Protein AF-A0A536DX65-F1 (afdb_monomer_lite)

pLDDT: mean 92.38, std 6.55, range [52.91, 97.75]

Foldseek 3Di:
DWDWDFDADPVRDGPGIDTDDCVVPVDDDPVVVVVVVVVLVVLQPDFQAFDFFAQVRQPAFPQAPDDQDDPPDDGDSGCQDPPHDVHGDDPGRDGDRSHDDDDPD

Radius of gyration: 29.94 Å; chains: 1; bounding box: 56×33×78 Å

Sequence (105 aa):
MTVQAPYFDALGERNGEVDLPEAIFAEEPNMPVMHQAYLRQLANARQGTASTKTRKDVRGGGAKPYRQKGTGRARHGSIREPSMKGGGKVFGPKPRDFSQRMPKQ

Secondary structure (DSSP, 8-state):
--EEEEEE-TT--EEEEEEEPHHHHSS---HHHHHHHHHHHHHHH---------TTTSS---S-SS-SSSSSSPP-S-TT-TTSTTPPPSS--------------

Structure (mmCIF, N/CA/C/O backbone):
data_AF-A0A536DX65-F1
#
_entry.id   AF-A0A536DX65-F1
#
loop_
_atom_site.group_PDB
_atom_site.id
_atom_site.type_symbol
_atom_site.label_atom_id
_atom_site.label_alt_id
_atom_site.label_comp_id
_atom_site.label_asym_id
_atom_site.label_entity_id
_atom_site.label_seq_id
_atom_site.pdbx_PDB_ins_code
_atom_site.Cartn_x
_atom_site.Cartn_y
_atom_site.Cartn_z
_atom_site.occupancy
_atom_site.B_iso_or_equiv
_atom_site.auth_seq_id
_atom_site.auth_comp_id
_atom_site.auth_asym_id
_atom_site.auth_atom_id
_atom_site.pdbx_PDB_model_num
ATOM 1 N N . MET A 1 1 ? -26.872 -11.630 35.830 1.00 52.91 1 MET A N 1
ATOM 2 C CA . MET A 1 1 ? -26.088 -10.897 36.848 1.00 52.91 1 MET A CA 1
ATOM 3 C C . MET A 1 1 ? -25.537 -9.657 36.163 1.00 52.91 1 MET A C 1
ATOM 5 O O . MET A 1 1 ? -24.628 -9.787 35.350 1.00 52.91 1 MET A O 1
ATOM 9 N N . THR A 1 2 ? -26.146 -8.492 36.391 1.00 64.50 2 THR A N 1
ATOM 10 C CA . THR A 1 2 ? -25.856 -7.275 35.623 1.00 64.50 2 THR A CA 1
ATOM 11 C C . THR A 1 2 ? -24.451 -6.774 35.926 1.00 64.50 2 THR A C 1
ATOM 13 O O . THR A 1 2 ? -24.022 -6.743 37.079 1.00 64.50 2 THR A O 1
ATOM 16 N N . VAL A 1 3 ? -23.711 -6.400 34.883 1.00 80.31 3 VAL A N 1
ATOM 17 C CA . VAL A 1 3 ? -22.396 -5.772 35.045 1.00 80.31 3 VAL A CA 1
ATOM 18 C C . VAL A 1 3 ? -22.642 -4.293 35.339 1.00 80.31 3 VAL A C 1
ATOM 20 O O . VAL A 1 3 ? -23.280 -3.617 34.540 1.00 80.31 3 VAL A O 1
ATOM 23 N N . GLN A 1 4 ? -22.172 -3.786 36.478 1.00 86.06 4 GLN A N 1
ATOM 24 C CA . GLN A 1 4 ? -22.348 -2.382 36.867 1.00 86.06 4 GLN A CA 1
ATOM 25 C C . GLN A 1 4 ? -21.049 -1.603 36.668 1.00 86.06 4 GLN A C 1
ATOM 27 O O . GLN A 1 4 ? -19.973 -2.066 37.050 1.00 86.06 4 GLN A O 1
ATOM 32 N N . ALA A 1 5 ? -21.145 -0.420 36.058 1.00 86.31 5 ALA A N 1
ATOM 33 C CA . ALA A 1 5 ? -20.014 0.478 35.856 1.00 86.31 5 ALA A CA 1
ATOM 34 C C . ALA A 1 5 ? -20.237 1.811 36.588 1.00 86.31 5 ALA A C 1
ATOM 36 O O . ALA A 1 5 ? -21.320 2.390 36.485 1.00 86.31 5 ALA A O 1
ATOM 37 N N . PRO A 1 6 ? -19.235 2.335 37.315 1.00 89.69 6 PRO A N 1
ATOM 38 C CA . PRO A 1 6 ? -19.348 3.637 37.963 1.00 89.69 6 PRO A CA 1
ATOM 39 C C . PRO A 1 6 ? -19.364 4.761 36.920 1.00 89.69 6 PRO A C 1
ATOM 41 O O . PRO A 1 6 ? -18.580 4.726 35.969 1.00 89.69 6 PRO A O 1
ATOM 44 N N . TYR A 1 7 ? -20.204 5.780 37.123 1.00 88.44 7 TYR A N 1
ATOM 45 C CA . TYR A 1 7 ? -20.143 7.007 36.327 1.00 88.44 7 TYR A CA 1
ATOM 46 C C . TYR A 1 7 ? -19.618 8.179 37.157 1.00 88.44 7 TYR A C 1
ATOM 48 O O . TYR A 1 7 ? -19.956 8.350 38.333 1.00 88.44 7 TYR A O 1
ATOM 56 N N . PHE A 1 8 ? -18.765 8.968 36.512 1.00 89.88 8 PHE A N 1
ATOM 57 C CA . PHE A 1 8 ? -18.129 10.147 37.079 1.00 89.88 8 PHE A CA 1
ATOM 58 C C . PHE A 1 8 ? -18.619 11.383 36.334 1.00 89.88 8 PHE A C 1
ATOM 60 O O . PHE A 1 8 ? -18.843 11.330 35.120 1.00 89.88 8 PHE A O 1
ATOM 67 N N . ASP A 1 9 ? -18.805 12.482 37.054 1.00 87.31 9 ASP A N 1
ATOM 68 C CA . ASP A 1 9 ? -19.099 13.773 36.444 1.00 87.31 9 ASP A CA 1
ATOM 69 C C . ASP A 1 9 ? -17.822 14.480 35.949 1.00 87.31 9 ASP A C 1
ATOM 71 O O . ASP A 1 9 ? -16.700 13.992 36.099 1.00 87.31 9 ASP A O 1
ATOM 75 N N . ALA A 1 10 ? -17.984 15.646 35.320 1.00 88.25 10 ALA A N 1
ATOM 76 C CA . ALA A 1 10 ? -16.860 16.419 34.787 1.00 88.25 10 ALA A CA 1
ATOM 77 C C . ALA A 1 10 ? -15.897 16.939 35.875 1.00 88.25 10 ALA A C 1
ATOM 79 O O . ALA A 1 10 ? -14.786 17.355 35.548 1.00 88.25 10 ALA A O 1
ATOM 80 N N . LEU A 1 11 ? -16.320 16.929 37.144 1.00 89.25 11 LEU A N 1
ATOM 81 C CA . LEU A 1 11 ? -15.522 17.330 38.302 1.00 89.25 11 LEU A CA 1
ATOM 82 C C . LEU A 1 11 ? -14.768 16.138 38.918 1.00 89.25 11 LEU A C 1
ATOM 84 O O . LEU A 1 11 ? -13.885 16.338 39.750 1.00 89.25 11 LEU A O 1
ATOM 88 N N . GLY A 1 12 ? -15.054 14.914 38.459 1.00 83.44 12 GLY A N 1
ATOM 89 C CA . GLY A 1 12 ? -14.440 13.676 38.933 1.00 83.44 12 GLY A CA 1
ATOM 90 C C . GLY A 1 12 ? -15.149 13.057 40.138 1.00 83.44 12 GLY A C 1
ATOM 91 O O . GLY A 1 12 ? -14.625 12.107 40.721 1.00 83.44 12 GLY A O 1
ATOM 92 N N . GLU A 1 13 ? -16.328 13.556 40.512 1.00 87.81 13 GLU A N 1
ATOM 93 C CA . GLU A 1 13 ? -17.137 12.999 41.591 1.00 87.81 13 GLU A CA 1
ATOM 94 C C . GLU A 1 13 ? -17.920 11.776 41.094 1.00 87.81 13 GLU A C 1
ATOM 96 O O . GLU A 1 13 ? -18.449 11.733 39.977 1.00 87.81 13 GLU A O 1
ATOM 101 N N . ARG A 1 14 ? -17.940 10.723 41.923 1.00 86.19 14 ARG A N 1
ATOM 102 C CA . ARG A 1 14 ? -18.639 9.469 41.625 1.00 86.19 14 ARG A CA 1
ATOM 103 C C . ARG A 1 14 ? -20.115 9.637 41.967 1.00 86.19 14 ARG A C 1
ATOM 105 O O . ARG A 1 14 ? -20.483 9.556 43.137 1.00 86.19 14 ARG A O 1
ATOM 112 N N . ASN A 1 15 ? -20.952 9.781 40.945 1.00 80.25 15 ASN A N 1
ATOM 113 C CA . ASN A 1 15 ? -22.359 10.146 41.137 1.00 80.25 15 ASN A CA 1
ATOM 114 C C . ASN A 1 15 ? -23.329 8.957 41.013 1.00 80.25 15 ASN A C 1
ATOM 116 O O . ASN A 1 15 ? -24.527 9.127 41.222 1.00 80.25 15 ASN A O 1
ATOM 120 N N . GLY A 1 16 ? -22.825 7.745 40.748 1.00 85.31 16 GLY A N 1
ATOM 121 C CA . GLY A 1 16 ? -23.610 6.511 40.821 1.00 85.31 16 GLY A CA 1
ATOM 122 C C . GLY A 1 16 ? -23.043 5.362 39.988 1.00 85.31 16 GLY A C 1
ATOM 123 O O . GLY A 1 16 ? -21.879 5.377 39.577 1.00 85.31 16 GLY A O 1
ATOM 124 N N . GLU A 1 17 ? -23.884 4.358 39.747 1.00 87.69 17 GLU A N 1
ATOM 125 C CA . GLU A 1 17 ? -23.592 3.176 38.932 1.00 87.69 17 GLU A CA 1
ATOM 126 C C . GLU A 1 17 ? -24.602 3.066 37.784 1.00 87.69 17 GLU A C 1
ATOM 128 O O . GLU A 1 17 ? -25.770 3.423 37.931 1.00 87.69 17 GLU A O 1
ATOM 133 N N . VAL A 1 18 ? -24.127 2.606 36.628 1.00 89.06 18 VAL A N 1
ATOM 134 C CA . VAL A 1 18 ? -24.926 2.359 35.426 1.00 89.06 18 VAL A CA 1
ATOM 135 C C . VAL A 1 18 ? -24.923 0.864 35.142 1.00 89.06 18 VAL A C 1
ATOM 137 O O . VAL A 1 18 ? -23.861 0.235 35.111 1.00 89.06 18 VAL A O 1
ATOM 140 N N . ASP A 1 19 ? -26.108 0.311 34.898 1.00 87.56 19 ASP A N 1
ATOM 141 C CA . ASP A 1 19 ? -26.269 -1.081 34.491 1.00 87.56 19 ASP A CA 1
ATOM 142 C C . ASP A 1 19 ? -25.867 -1.264 33.020 1.00 87.56 19 ASP A C 1
ATOM 144 O O . ASP A 1 19 ? -26.405 -0.620 32.114 1.00 87.56 19 ASP A O 1
ATOM 148 N N . LEU A 1 20 ? -24.921 -2.171 32.770 1.00 86.44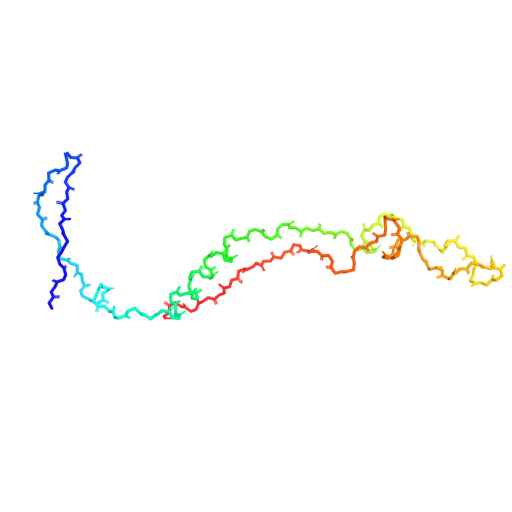 20 LEU A N 1
ATOM 149 C CA . LEU A 1 20 ? -24.501 -2.573 31.433 1.00 86.44 20 LEU A CA 1
ATOM 150 C C . LEU A 1 20 ? -25.278 -3.825 30.988 1.00 86.44 20 LEU A C 1
ATOM 152 O O . LEU A 1 20 ? -25.359 -4.801 31.742 1.00 86.44 20 LEU A O 1
ATOM 156 N N . PRO A 1 21 ? -25.818 -3.851 29.754 1.00 88.00 21 PRO A N 1
ATOM 157 C CA . PRO A 1 21 ? -26.518 -5.019 29.228 1.00 88.00 21 PRO A CA 1
ATOM 158 C C . PRO A 1 21 ? -25.624 -6.267 29.165 1.00 88.00 21 PRO A C 1
ATOM 160 O O . PRO A 1 21 ? -24.625 -6.295 28.445 1.00 88.00 21 PRO A O 1
ATOM 163 N N . GLU A 1 22 ? -26.021 -7.341 29.850 1.00 85.19 22 GLU A N 1
ATOM 164 C CA . GLU A 1 22 ? -25.261 -8.605 29.877 1.00 85.19 22 GLU A CA 1
ATOM 165 C C . GLU A 1 22 ? -25.039 -9.195 28.481 1.00 85.19 22 GLU A C 1
ATOM 167 O O . GLU A 1 22 ? -23.959 -9.699 28.196 1.00 85.19 22 GLU A O 1
ATOM 172 N N . ALA A 1 23 ? -26.014 -9.048 27.580 1.00 85.12 23 ALA A N 1
ATOM 173 C CA . ALA A 1 23 ? -25.940 -9.566 26.213 1.00 85.12 23 ALA A CA 1
ATOM 174 C C . ALA A 1 23 ? -24.781 -8.994 25.372 1.00 85.12 23 ALA A C 1
ATOM 176 O O . ALA A 1 23 ? -24.489 -9.531 24.314 1.00 85.12 23 ALA A O 1
ATOM 177 N N . ILE A 1 24 ? -24.153 -7.891 25.798 1.00 84.19 24 ILE A N 1
ATOM 178 C CA . ILE A 1 24 ? -23.024 -7.264 25.089 1.00 84.19 24 ILE A CA 1
ATOM 179 C C . ILE A 1 24 ? -21.723 -7.444 25.878 1.00 84.19 24 ILE A C 1
ATOM 181 O O . ILE A 1 24 ? -20.663 -7.644 25.290 1.00 84.19 24 ILE A O 1
ATOM 185 N N . PHE A 1 25 ? -21.793 -7.342 27.207 1.00 85.12 25 PHE A N 1
ATOM 186 C CA . PHE A 1 25 ? -20.610 -7.225 28.064 1.00 85.12 25 PHE A CA 1
ATOM 187 C C . PHE A 1 25 ? -20.237 -8.510 28.813 1.00 85.12 25 PHE A C 1
ATOM 189 O O . PHE A 1 25 ? -19.135 -8.575 29.352 1.00 85.12 25 PHE A O 1
ATOM 196 N N . ALA A 1 26 ? -21.120 -9.513 28.863 1.00 84.69 26 ALA A N 1
ATOM 197 C CA . ALA A 1 26 ? -20.887 -10.767 29.587 1.00 84.69 26 ALA A CA 1
ATOM 198 C C . ALA A 1 26 ? -20.560 -11.965 28.672 1.00 84.69 26 ALA A C 1
ATOM 200 O O . ALA A 1 26 ? -20.441 -13.088 29.159 1.00 84.69 26 ALA A O 1
ATOM 201 N N . GLU A 1 27 ? -20.427 -11.752 27.360 1.00 86.50 27 GLU A N 1
ATOM 202 C CA . GLU A 1 27 ? -20.129 -12.823 26.406 1.00 86.50 27 GLU A CA 1
ATOM 203 C C . GLU A 1 27 ? -18.639 -13.202 26.394 1.00 86.50 27 GLU A C 1
ATOM 205 O O . GLU A 1 27 ? -17.756 -12.363 26.593 1.00 86.50 27 GLU A O 1
ATOM 210 N N . GLU A 1 28 ? -18.349 -14.487 26.167 1.00 88.50 28 GLU A N 1
ATOM 211 C CA . GLU A 1 28 ? -16.978 -14.989 26.147 1.00 88.50 28 GLU A CA 1
ATOM 212 C C . GLU A 1 28 ? -16.241 -14.512 24.878 1.00 88.50 28 GLU A C 1
ATOM 214 O O . GLU A 1 28 ? -16.719 -14.715 23.756 1.00 88.50 28 GLU A O 1
ATOM 219 N N . PRO A 1 29 ? -15.061 -13.881 25.011 1.00 88.69 29 PRO A N 1
ATOM 220 C CA . PRO A 1 29 ? -14.357 -13.312 23.872 1.00 88.69 29 PRO A CA 1
ATOM 221 C C . PRO A 1 29 ? -13.840 -14.386 22.905 1.00 88.69 29 PRO A C 1
ATOM 223 O O . PRO A 1 29 ? -12.906 -15.135 23.199 1.00 88.69 29 PRO A O 1
ATOM 226 N N . ASN A 1 30 ? -14.363 -14.389 21.676 1.00 92.19 30 ASN A N 1
ATOM 227 C CA . ASN A 1 30 ? -13.835 -15.214 20.589 1.00 92.19 30 ASN A CA 1
ATOM 228 C C . ASN A 1 30 ? -12.543 -14.601 20.011 1.00 92.19 30 ASN A C 1
ATOM 230 O O . ASN A 1 30 ? -12.564 -13.772 19.094 1.00 92.19 30 ASN A O 1
ATOM 234 N N . MET A 1 31 ? -11.400 -15.022 20.557 1.00 94.88 31 MET A N 1
ATOM 235 C CA . MET A 1 31 ? -10.070 -14.504 20.203 1.00 94.88 31 MET A CA 1
ATOM 236 C C . MET A 1 31 ? -9.757 -14.535 18.690 1.00 94.88 31 MET A C 1
ATOM 238 O O . MET A 1 31 ? -9.310 -13.507 18.168 1.00 94.88 31 MET A O 1
ATOM 242 N N . PRO A 1 32 ? -10.005 -15.635 17.945 1.00 95.31 32 PRO A N 1
ATOM 243 C CA . PRO A 1 32 ? -9.826 -15.659 16.491 1.00 95.31 32 PRO A CA 1
ATOM 244 C C . PRO A 1 32 ? -10.604 -14.572 15.739 1.00 95.31 32 PRO A C 1
ATOM 246 O O . PRO A 1 32 ? -10.039 -13.895 14.875 1.00 95.31 32 PRO A O 1
ATOM 249 N N . VAL A 1 33 ? -11.883 -14.382 16.075 1.00 94.06 33 VAL A N 1
ATOM 250 C CA . VAL A 1 33 ? -12.754 -13.411 15.394 1.00 94.06 33 VAL A CA 1
ATOM 251 C C . VAL A 1 33 ? -12.315 -11.982 15.704 1.00 94.06 33 VAL A C 1
ATOM 253 O O . VAL A 1 33 ? -12.222 -11.157 14.793 1.00 94.06 33 VAL A O 1
ATOM 256 N N . MET A 1 34 ? -11.957 -11.697 16.959 1.00 94.25 34 MET A N 1
ATOM 257 C CA . MET A 1 34 ? -11.420 -10.389 17.345 1.00 94.25 34 MET A CA 1
ATOM 258 C C . MET A 1 34 ? -10.118 -10.064 16.606 1.00 94.25 34 MET A C 1
ATOM 260 O O . MET A 1 34 ? -9.959 -8.960 16.082 1.00 94.25 34 MET A O 1
ATOM 264 N N . HIS A 1 35 ? -9.204 -11.032 16.499 1.00 96.12 35 HIS A N 1
ATOM 265 C CA . HIS A 1 35 ? -7.962 -10.857 15.747 1.00 96.12 35 HIS A CA 1
ATOM 266 C C . HIS A 1 35 ? -8.230 -10.583 14.259 1.00 96.12 35 HIS A C 1
ATOM 268 O O . HIS A 1 35 ? -7.632 -9.679 13.671 1.00 96.12 35 HIS A O 1
ATOM 274 N N . GLN A 1 36 ? -9.171 -11.307 13.647 1.00 96.31 36 GLN A N 1
ATOM 275 C CA . GLN A 1 36 ? -9.561 -11.073 12.258 1.00 96.31 36 GLN A CA 1
ATOM 276 C C . GLN A 1 36 ? -10.176 -9.678 12.058 1.00 96.31 36 GLN A C 1
ATOM 278 O O . GLN A 1 36 ? -9.825 -8.987 11.098 1.00 96.31 36 GLN A O 1
ATOM 283 N N . ALA A 1 37 ? -11.046 -9.235 12.970 1.00 96.12 37 ALA A N 1
ATOM 284 C CA . ALA A 1 37 ? -11.641 -7.900 12.929 1.00 96.12 37 ALA A CA 1
ATOM 285 C C . ALA A 1 37 ? -10.576 -6.796 13.041 1.00 96.12 37 ALA A C 1
ATOM 287 O O . ALA A 1 37 ? -10.606 -5.823 12.281 1.00 96.12 37 ALA A O 1
ATOM 288 N N . TYR A 1 38 ? -9.594 -6.984 13.925 1.00 96.06 38 TYR A N 1
ATOM 289 C CA . TYR A 1 38 ? -8.465 -6.073 14.089 1.00 96.06 38 TYR A CA 1
ATOM 290 C C . TYR A 1 38 ? -7.617 -5.968 12.814 1.00 96.06 38 TYR A C 1
ATOM 292 O O . TYR A 1 38 ? -7.385 -4.868 12.303 1.00 96.06 38 TYR A O 1
ATOM 300 N N . LEU A 1 39 ? -7.214 -7.106 12.235 1.00 97.06 39 LEU A N 1
ATOM 301 C CA . LEU A 1 39 ? -6.454 -7.124 10.982 1.00 97.06 39 LEU A CA 1
ATOM 302 C C . LEU A 1 39 ? -7.223 -6.464 9.833 1.00 97.06 39 LEU A C 1
ATOM 304 O O . LEU A 1 39 ? -6.636 -5.694 9.071 1.00 97.06 39 LEU A O 1
ATOM 308 N N . ARG A 1 40 ? -8.536 -6.707 9.737 1.00 96.94 40 ARG A N 1
ATOM 309 C CA . ARG A 1 40 ? -9.414 -6.061 8.753 1.00 96.94 40 ARG A CA 1
ATOM 310 C C . ARG A 1 40 ? -9.411 -4.545 8.916 1.00 96.94 40 ARG A C 1
ATOM 312 O O . ARG A 1 40 ? -9.310 -3.821 7.929 1.00 96.94 40 ARG A O 1
ATOM 319 N N . GLN A 1 41 ? -9.529 -4.041 10.143 1.00 96.81 41 GLN A N 1
ATOM 320 C CA . GLN A 1 41 ? -9.528 -2.602 10.405 1.00 96.81 41 GLN A CA 1
ATOM 321 C C . GLN A 1 41 ? -8.206 -1.955 9.973 1.00 96.81 41 GLN A C 1
ATOM 323 O O . GLN A 1 41 ? -8.226 -0.944 9.268 1.00 96.81 41 GLN A O 1
ATOM 328 N N . LEU A 1 42 ? -7.071 -2.566 10.323 1.00 97.75 42 LEU A N 1
ATOM 329 C CA . LEU A 1 42 ? -5.752 -2.074 9.924 1.00 97.75 42 LEU A CA 1
ATOM 330 C C . LEU A 1 42 ? -5.526 -2.146 8.410 1.00 97.75 42 LEU A C 1
ATOM 332 O O . LEU A 1 42 ? -4.992 -1.207 7.818 1.00 97.75 42 LEU A O 1
ATOM 336 N N . ALA A 1 43 ? -5.945 -3.238 7.770 1.00 96.88 43 ALA A N 1
ATOM 337 C CA . ALA A 1 43 ? -5.839 -3.400 6.326 1.00 96.88 43 ALA A CA 1
ATOM 338 C C . ALA A 1 43 ? -6.672 -2.346 5.580 1.00 96.88 43 ALA A C 1
ATOM 340 O O . ALA A 1 43 ? -6.168 -1.731 4.644 1.00 96.88 43 ALA A O 1
ATOM 341 N N . ASN A 1 44 ? -7.898 -2.071 6.038 1.00 96.31 44 ASN A N 1
ATOM 342 C CA . ASN A 1 44 ? -8.782 -1.077 5.423 1.00 96.31 44 ASN A CA 1
ATOM 343 C C . ASN A 1 44 ? -8.283 0.364 5.620 1.00 96.31 44 ASN A C 1
ATOM 345 O O . ASN A 1 44 ? -8.527 1.214 4.770 1.00 96.31 44 ASN A O 1
ATOM 349 N N . ALA A 1 45 ? -7.586 0.652 6.724 1.00 96.75 45 ALA A N 1
ATOM 350 C CA . ALA A 1 45 ? -6.976 1.962 6.957 1.00 96.75 45 ALA A CA 1
ATOM 351 C C . ALA A 1 45 ? -5.721 2.198 6.092 1.00 96.75 45 ALA A C 1
ATOM 353 O O . ALA A 1 45 ? -5.299 3.340 5.892 1.00 96.75 45 ALA A O 1
ATOM 354 N N . ARG A 1 46 ? -5.102 1.131 5.569 1.00 97.56 46 ARG A N 1
ATOM 355 C CA . ARG A 1 46 ? -3.865 1.214 4.790 1.00 97.56 46 ARG A CA 1
ATOM 356 C C . ARG A 1 46 ? -4.115 1.787 3.395 1.00 97.56 46 ARG A C 1
ATOM 358 O O . ARG A 1 46 ? -4.735 1.159 2.542 1.00 97.56 46 ARG A O 1
ATOM 365 N N . GLN A 1 47 ? -3.480 2.917 3.104 1.00 95.38 47 GLN A N 1
ATOM 366 C CA . GLN A 1 47 ? -3.484 3.508 1.767 1.00 95.38 47 GLN A CA 1
ATOM 367 C C . GLN A 1 47 ? -2.468 2.807 0.851 1.00 95.38 47 GLN A C 1
ATOM 369 O O . GLN A 1 47 ? -1.256 2.844 1.074 1.00 95.38 47 GLN A O 1
ATOM 374 N N . GLY A 1 48 ? -2.955 2.158 -0.206 1.00 95.94 48 GLY A N 1
ATOM 375 C CA . GLY A 1 48 ? -2.125 1.461 -1.187 1.00 95.94 48 GLY A CA 1
ATOM 376 C C . GLY A 1 48 ? -1.640 2.349 -2.326 1.00 95.94 48 GLY A C 1
ATOM 377 O O . GLY A 1 48 ? -1.890 2.034 -3.480 1.00 95.94 48 GLY A O 1
ATOM 378 N N . THR A 1 49 ? -0.946 3.449 -2.031 1.00 97.06 49 THR A N 1
ATOM 379 C CA . THR A 1 49 ? -0.518 4.459 -3.028 1.00 97.06 49 THR A CA 1
ATOM 380 C C . THR A 1 49 ? 0.829 4.155 -3.697 1.00 97.06 49 THR A C 1
ATOM 382 O O . THR A 1 49 ? 1.231 4.833 -4.644 1.00 97.06 49 THR A O 1
ATOM 385 N N . ALA A 1 50 ? 1.540 3.120 -3.243 1.00 97.06 50 ALA A N 1
ATOM 386 C CA . ALA A 1 50 ? 2.846 2.755 -3.780 1.00 97.06 50 ALA A CA 1
ATOM 387 C C . ALA A 1 50 ? 2.755 2.294 -5.247 1.00 97.06 50 ALA A C 1
ATOM 389 O O . ALA A 1 50 ? 2.010 1.372 -5.583 1.00 97.06 50 ALA A O 1
ATOM 390 N N . SER A 1 51 ? 3.566 2.895 -6.121 1.00 97.50 51 SER A N 1
ATOM 391 C CA . SER A 1 51 ? 3.580 2.590 -7.553 1.00 97.50 51 SER A CA 1
ATOM 392 C C . SER A 1 51 ? 4.988 2.582 -8.130 1.00 97.50 51 SER A C 1
ATOM 394 O O . SER A 1 51 ? 5.880 3.313 -7.699 1.00 97.50 51 SER A O 1
ATOM 396 N N . THR A 1 52 ? 5.185 1.764 -9.157 1.00 96.81 52 THR A N 1
ATOM 397 C CA . THR A 1 52 ? 6.413 1.703 -9.945 1.00 96.81 52 THR A CA 1
ATOM 398 C C . THR A 1 52 ? 6.108 1.605 -11.432 1.00 96.81 52 THR A C 1
ATOM 400 O O . THR A 1 52 ? 5.044 1.141 -11.844 1.00 96.81 52 THR A O 1
ATOM 403 N N . LYS A 1 53 ? 7.058 2.047 -12.258 1.00 96.81 53 LYS A N 1
ATOM 404 C CA . LYS A 1 53 ? 6.958 1.963 -13.716 1.00 96.81 53 LYS A CA 1
ATOM 405 C C . LYS A 1 53 ? 7.419 0.588 -14.192 1.00 96.81 53 LYS A C 1
ATOM 407 O O . LYS A 1 53 ? 8.551 0.175 -13.917 1.00 96.81 53 LYS A O 1
ATOM 412 N N . THR A 1 54 ? 6.541 -0.108 -14.908 1.00 97.19 54 THR A N 1
ATOM 413 C CA . THR A 1 54 ? 6.902 -1.337 -15.623 1.00 97.19 54 THR A CA 1
ATOM 414 C C . THR A 1 54 ? 7.743 -0.996 -16.850 1.00 97.19 54 THR A C 1
ATOM 416 O O . THR A 1 54 ? 7.871 0.170 -17.221 1.00 97.19 54 THR A O 1
ATOM 419 N N . ARG A 1 55 ? 8.294 -2.008 -17.534 1.00 95.06 55 ARG A N 1
ATOM 420 C CA . ARG A 1 55 ? 9.062 -1.810 -18.779 1.00 95.06 55 ARG A CA 1
ATOM 421 C C . ARG A 1 55 ? 8.317 -0.960 -19.816 1.00 95.06 55 ARG A C 1
ATOM 423 O O . ARG A 1 55 ? 8.969 -0.212 -20.533 1.00 95.06 55 ARG A O 1
ATOM 430 N N . LYS A 1 56 ? 6.987 -1.079 -19.889 1.00 93.44 56 LYS A N 1
ATOM 431 C CA . LYS A 1 56 ? 6.143 -0.325 -20.829 1.00 93.44 56 LYS A CA 1
ATOM 432 C C . LYS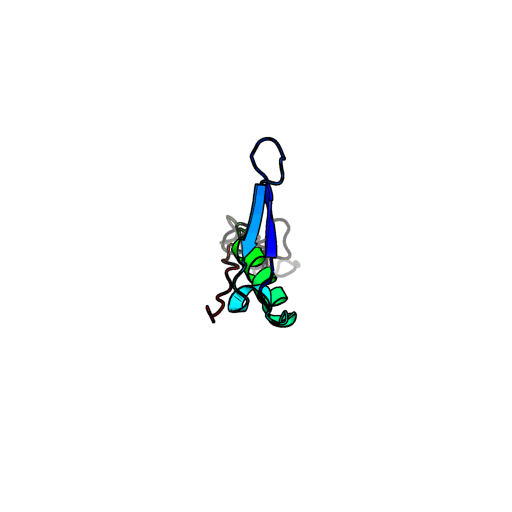 A 1 56 ? 5.898 1.121 -20.383 1.00 93.44 56 LYS A C 1
ATOM 434 O O . LYS A 1 56 ? 5.748 1.992 -21.228 1.00 93.44 56 LYS A O 1
ATOM 439 N N . ASP A 1 57 ? 5.906 1.375 -19.076 1.00 95.38 57 ASP A N 1
ATOM 440 C CA . ASP A 1 57 ? 5.616 2.695 -18.499 1.00 95.38 57 ASP A CA 1
ATOM 441 C C . ASP A 1 57 ? 6.860 3.610 -18.465 1.00 95.38 57 ASP A C 1
ATOM 443 O O . ASP A 1 57 ? 6.759 4.823 -18.258 1.00 95.38 57 ASP A O 1
ATOM 447 N N . VAL A 1 58 ? 8.067 3.043 -18.598 1.00 96.19 58 VAL A N 1
ATOM 448 C CA . VAL A 1 58 ? 9.320 3.812 -18.630 1.00 96.19 58 VAL A CA 1
ATOM 449 C C . VAL A 1 58 ? 9.542 4.394 -20.030 1.00 96.19 58 VAL A C 1
ATOM 451 O O . VAL A 1 58 ? 9.576 3.671 -21.018 1.00 96.19 58 VAL A O 1
ATOM 454 N N . ARG A 1 59 ? 9.764 5.713 -20.113 1.00 95.25 59 ARG A N 1
ATOM 455 C CA . ARG A 1 59 ? 9.938 6.452 -21.378 1.00 95.25 59 ARG A CA 1
ATOM 456 C C . ARG A 1 59 ? 11.082 5.898 -22.242 1.00 95.25 59 ARG A C 1
ATOM 458 O O . ARG A 1 59 ? 12.221 5.787 -21.782 1.00 95.25 59 ARG A O 1
ATOM 465 N N . GLY A 1 60 ? 10.818 5.679 -23.529 1.00 95.19 60 GLY A N 1
ATOM 466 C CA . GLY A 1 60 ? 11.805 5.234 -24.522 1.00 95.19 60 GLY A CA 1
ATOM 467 C C . GLY A 1 60 ? 11.871 3.711 -24.671 1.00 95.19 60 GLY A C 1
ATOM 468 O O . GLY A 1 60 ? 11.004 2.991 -24.197 1.00 95.19 60 GLY A O 1
ATOM 469 N N . GLY A 1 61 ? 12.896 3.200 -25.357 1.00 93.38 61 GLY A N 1
ATOM 470 C CA . GLY A 1 61 ? 13.060 1.755 -25.571 1.00 93.38 61 GLY A CA 1
ATOM 471 C C . GLY A 1 61 ? 12.100 1.114 -26.575 1.00 93.38 61 GLY A C 1
ATOM 472 O O . GLY A 1 61 ? 12.001 -0.113 -26.589 1.00 93.38 61 GLY A O 1
ATOM 473 N N . GLY A 1 62 ? 11.448 1.926 -27.414 1.00 93.50 62 GLY A N 1
ATOM 474 C CA . GLY A 1 62 ? 10.627 1.482 -28.547 1.00 93.50 62 GLY A CA 1
ATOM 475 C C . GLY A 1 62 ? 11.423 1.076 -29.795 1.00 93.50 62 GLY A C 1
ATOM 476 O O . GLY A 1 62 ? 10.835 0.586 -30.749 1.00 93.50 62 GLY A O 1
ATOM 477 N N . ALA A 1 63 ? 12.748 1.245 -29.788 1.00 94.00 63 ALA A N 1
ATOM 478 C CA . ALA A 1 63 ? 13.638 0.807 -30.859 1.00 94.00 63 ALA A CA 1
ATOM 479 C C . ALA A 1 63 ? 14.670 -0.193 -30.327 1.00 94.00 63 ALA A C 1
ATOM 481 O O . ALA A 1 63 ? 15.145 -0.080 -29.189 1.00 94.00 63 ALA A O 1
ATOM 482 N N . LYS A 1 64 ? 15.023 -1.172 -31.166 1.00 95.06 64 LYS A N 1
ATOM 483 C CA . LYS A 1 64 ? 16.054 -2.157 -30.845 1.00 95.06 64 LYS A CA 1
ATOM 484 C C . LYS A 1 64 ? 17.419 -1.453 -30.765 1.00 95.06 64 LYS A C 1
ATOM 486 O O . LYS A 1 64 ? 17.754 -0.733 -31.701 1.00 95.06 64 LYS A O 1
ATOM 491 N N . PRO A 1 65 ? 18.229 -1.671 -29.711 1.00 94.88 65 PRO A N 1
ATOM 492 C CA . PRO A 1 65 ? 19.478 -0.922 -29.530 1.00 94.88 65 PRO A CA 1
ATOM 493 C C . PRO A 1 65 ? 20.516 -1.138 -30.642 1.00 94.88 65 PRO A C 1
ATOM 495 O O . PRO A 1 65 ? 21.307 -0.247 -30.928 1.00 94.88 65 PRO A O 1
ATOM 498 N N . TYR A 1 66 ? 20.547 -2.332 -31.241 1.00 95.81 66 TYR A N 1
ATOM 499 C CA . TYR A 1 66 ? 21.450 -2.697 -32.336 1.00 95.81 66 TYR A CA 1
ATOM 500 C C . TYR A 1 66 ? 20.955 -3.951 -33.073 1.00 95.81 66 TYR A C 1
ATOM 502 O O . TYR A 1 66 ? 20.034 -4.639 -32.623 1.00 95.81 66 TYR A O 1
ATOM 510 N N . ARG A 1 67 ? 21.582 -4.265 -34.216 1.00 96.25 67 ARG A N 1
ATOM 511 C CA . ARG A 1 67 ? 21.268 -5.435 -35.058 1.00 96.25 67 ARG A CA 1
ATOM 512 C C . ARG A 1 67 ? 21.306 -6.763 -34.282 1.00 96.25 67 ARG A C 1
ATOM 514 O O . ARG A 1 67 ? 22.095 -6.938 -33.360 1.00 96.25 67 ARG A O 1
ATOM 521 N N . GLN A 1 68 ? 20.472 -7.727 -34.680 1.00 96.00 68 GLN A N 1
ATOM 522 C CA . GLN A 1 68 ? 20.289 -9.000 -33.958 1.00 96.00 68 GLN A CA 1
ATOM 523 C C . GLN A 1 68 ? 21.535 -9.909 -33.940 1.00 96.00 68 GLN A C 1
ATOM 525 O O . GLN A 1 68 ? 21.705 -10.693 -33.005 1.00 96.00 68 GLN A O 1
ATOM 530 N N . LYS A 1 69 ? 22.382 -9.839 -34.973 1.00 95.94 69 LYS A N 1
ATOM 531 C CA . LYS A 1 69 ? 23.599 -10.652 -35.141 1.00 95.94 69 LYS A CA 1
ATOM 532 C C . LYS A 1 69 ? 24.748 -9.791 -35.679 1.00 95.94 69 LYS A C 1
ATOM 534 O O . LYS A 1 69 ? 24.511 -8.719 -36.226 1.00 95.94 69 LYS A O 1
ATOM 539 N N . GLY A 1 70 ? 25.985 -10.270 -35.535 1.00 95.81 70 GLY A N 1
ATOM 540 C CA . GLY A 1 70 ? 27.186 -9.626 -36.084 1.00 95.81 70 GLY A CA 1
ATOM 541 C C . GLY A 1 70 ? 27.794 -8.515 -35.219 1.00 95.81 70 GLY A C 1
ATOM 542 O O . GLY A 1 70 ? 28.708 -7.839 -35.667 1.00 95.81 70 GLY A O 1
ATOM 543 N N . THR A 1 71 ? 27.304 -8.270 -34.001 1.00 94.44 71 THR A N 1
ATOM 544 C CA . THR A 1 71 ? 27.852 -7.228 -33.101 1.00 94.44 71 THR A CA 1
ATOM 545 C C . THR A 1 71 ? 28.850 -7.747 -32.069 1.00 94.44 71 THR A C 1
ATOM 547 O O . THR A 1 71 ? 29.477 -6.933 -31.405 1.00 94.44 71 THR A O 1
ATOM 550 N N . GLY A 1 72 ? 28.950 -9.065 -31.863 1.00 96.19 72 GLY A N 1
ATOM 551 C CA . GLY A 1 72 ? 29.765 -9.670 -30.794 1.00 96.19 72 GLY A CA 1
ATOM 552 C C . GLY A 1 72 ? 29.251 -9.423 -29.365 1.00 96.19 72 GLY A C 1
ATOM 553 O O . GLY A 1 72 ? 29.807 -9.957 -28.413 1.00 96.19 72 GLY A O 1
ATOM 554 N N . ARG A 1 73 ? 28.178 -8.638 -29.196 1.00 95.69 73 ARG A N 1
ATOM 555 C CA . ARG A 1 73 ? 27.568 -8.300 -27.898 1.00 95.69 73 ARG A CA 1
ATOM 556 C C . ARG A 1 73 ? 26.411 -9.248 -27.568 1.00 95.69 73 ARG A C 1
ATOM 558 O O . ARG A 1 73 ? 25.850 -9.890 -28.458 1.00 95.69 73 ARG A O 1
ATOM 565 N N . ALA A 1 74 ? 25.996 -9.268 -26.298 1.00 95.56 74 ALA A N 1
ATOM 566 C CA . ALA A 1 74 ? 24.770 -9.941 -25.862 1.00 95.56 74 ALA A CA 1
ATOM 567 C C . ALA A 1 74 ? 23.537 -9.439 -26.637 1.00 95.56 74 ALA A C 1
ATOM 569 O O . ALA A 1 74 ? 23.539 -8.347 -27.206 1.00 95.56 74 ALA A O 1
ATOM 570 N N . ARG A 1 75 ? 22.459 -10.223 -26.684 1.00 95.44 75 ARG A N 1
ATOM 571 C CA . ARG A 1 75 ? 21.239 -9.826 -27.402 1.00 95.44 75 ARG A CA 1
ATOM 572 C C . ARG A 1 75 ? 20.338 -8.993 -26.496 1.00 95.44 75 ARG A C 1
ATOM 574 O O . ARG A 1 75 ? 19.883 -9.495 -25.478 1.00 95.44 75 ARG A O 1
ATOM 581 N N . HIS A 1 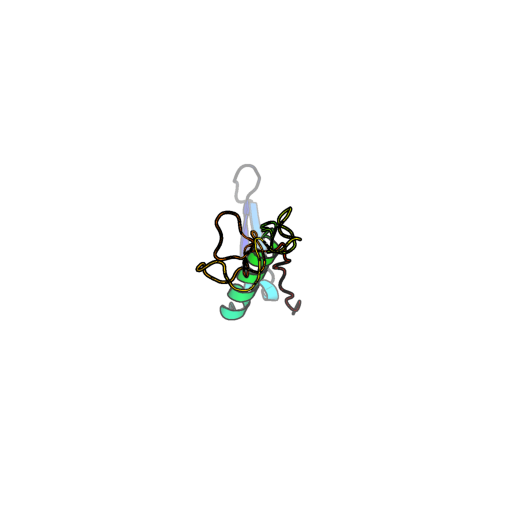76 ? 20.012 -7.777 -26.933 1.00 95.75 76 HIS A N 1
ATOM 582 C CA . HIS A 1 76 ? 19.009 -6.928 -26.288 1.00 95.75 76 HIS A CA 1
ATOM 583 C C . HIS A 1 76 ? 17.900 -6.548 -27.271 1.00 95.75 76 HIS A C 1
ATOM 585 O O . HIS A 1 76 ? 18.130 -6.296 -28.461 1.00 95.75 76 HIS A O 1
ATOM 591 N N . GLY A 1 77 ? 16.667 -6.563 -26.781 1.00 94.44 77 GLY A N 1
ATOM 592 C CA . GLY A 1 77 ? 15.467 -6.122 -27.480 1.00 94.44 77 GLY A CA 1
ATOM 593 C C . GLY A 1 77 ? 15.098 -4.676 -27.161 1.00 94.44 77 GLY A C 1
ATOM 594 O O . GLY A 1 77 ? 14.503 -4.013 -28.002 1.00 94.44 77 GLY A O 1
ATOM 595 N N . SER A 1 78 ? 15.460 -4.166 -25.981 1.00 95.06 78 SER A N 1
ATOM 596 C CA . SER A 1 78 ? 15.163 -2.790 -25.570 1.00 95.06 78 SER A CA 1
ATOM 597 C C . SER A 1 78 ? 16.160 -2.272 -24.535 1.00 95.06 78 SER A C 1
ATOM 599 O O . SER A 1 78 ? 16.645 -3.023 -23.697 1.00 95.06 78 SER A O 1
ATOM 601 N N . ILE A 1 79 ? 16.394 -0.957 -24.522 1.00 95.62 79 ILE A N 1
ATOM 602 C CA . ILE A 1 79 ? 17.169 -0.293 -23.457 1.00 95.62 79 ILE A CA 1
ATOM 603 C C . I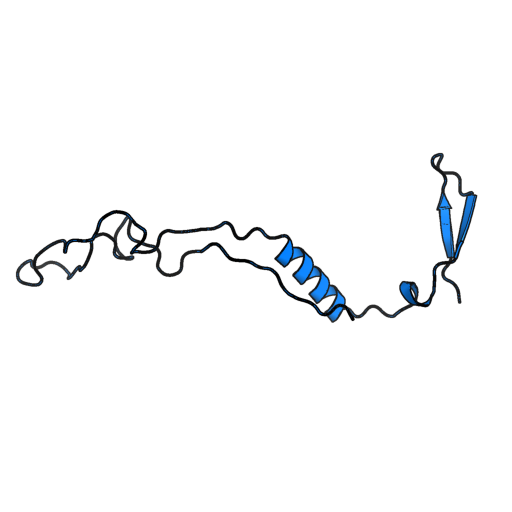LE A 1 79 ? 16.416 -0.223 -22.114 1.00 95.62 79 ILE A C 1
ATOM 605 O O . ILE A 1 79 ? 16.993 0.191 -21.115 1.00 95.62 79 ILE A O 1
ATOM 609 N N . ARG A 1 80 ? 15.120 -0.582 -22.078 1.00 96.56 80 ARG A N 1
ATOM 610 C CA . ARG A 1 80 ? 14.273 -0.561 -20.866 1.00 96.56 80 ARG A CA 1
ATOM 611 C C . ARG A 1 80 ? 14.038 -1.942 -20.249 1.00 96.56 80 ARG A C 1
ATOM 613 O O . ARG A 1 80 ? 13.131 -2.109 -19.433 1.00 96.56 80 ARG A O 1
ATOM 620 N N . GLU A 1 81 ? 14.829 -2.935 -20.644 1.00 94.81 81 GLU A N 1
ATOM 621 C CA . GLU A 1 81 ? 14.809 -4.270 -20.038 1.00 94.81 81 GLU A CA 1
ATOM 622 C C . GLU A 1 81 ? 15.113 -4.221 -18.531 1.00 94.81 81 GLU A C 1
ATOM 624 O O . GLU A 1 81 ? 15.896 -3.375 -18.112 1.00 94.81 81 GLU A O 1
ATOM 629 N N . PRO A 1 82 ? 14.543 -5.118 -17.705 1.00 95.81 82 PRO A N 1
ATOM 630 C CA . PRO A 1 82 ? 14.748 -5.098 -16.252 1.00 95.81 82 PRO A CA 1
ATOM 631 C C . PRO A 1 82 ? 16.205 -5.264 -15.804 1.00 95.81 82 PRO A C 1
ATOM 633 O O . PRO A 1 82 ? 16.581 -4.767 -14.749 1.00 95.81 82 PRO A O 1
ATOM 636 N N . SE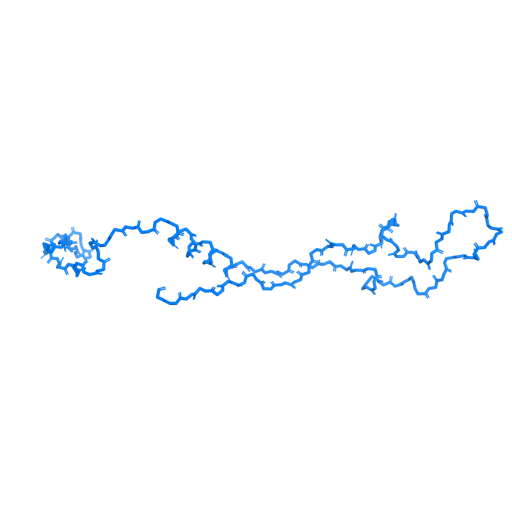R A 1 83 ? 17.023 -5.954 -16.602 1.00 94.69 83 SER A N 1
ATOM 637 C CA . SER A 1 83 ? 18.458 -6.134 -16.357 1.00 94.69 83 SER A CA 1
ATOM 638 C C . SER A 1 83 ? 19.286 -4.879 -16.659 1.00 94.69 83 SER A C 1
ATOM 640 O O . SER A 1 83 ? 20.428 -4.780 -16.217 1.00 94.69 83 SER A O 1
ATOM 642 N N . MET A 1 84 ? 18.734 -3.911 -17.400 1.00 94.12 84 MET A N 1
ATOM 643 C CA . MET A 1 84 ? 19.404 -2.648 -17.714 1.00 94.12 84 MET A CA 1
ATOM 644 C C . MET A 1 84 ? 19.267 -1.644 -16.568 1.00 94.12 84 MET A C 1
ATOM 646 O O . MET A 1 84 ? 18.227 -1.539 -15.913 1.00 94.12 84 MET A O 1
ATOM 650 N N . LYS A 1 85 ? 20.295 -0.807 -16.381 1.00 94.69 85 LYS A N 1
ATOM 651 C CA . LYS A 1 85 ? 20.203 0.360 -15.492 1.00 94.69 85 LYS A CA 1
ATOM 652 C C . LYS A 1 85 ? 19.124 1.318 -16.009 1.00 94.69 85 LYS A C 1
ATOM 654 O O . LYS A 1 85 ? 19.118 1.684 -17.182 1.00 94.69 85 LYS A O 1
ATOM 659 N N . GLY A 1 86 ? 18.197 1.719 -15.137 1.00 93.19 86 GLY A N 1
ATOM 660 C CA . GLY A 1 86 ? 17.036 2.529 -15.533 1.00 93.19 86 GLY A CA 1
ATOM 661 C C . GLY A 1 86 ? 15.994 1.766 -16.366 1.00 93.19 86 GLY A C 1
ATOM 662 O O . GLY A 1 86 ? 15.183 2.392 -17.059 1.00 93.19 86 GLY A O 1
ATOM 663 N N . GLY A 1 87 ? 16.040 0.431 -16.328 1.00 94.69 87 GLY A N 1
ATOM 664 C CA . GLY A 1 87 ? 15.017 -0.462 -16.853 1.00 94.69 87 GLY A CA 1
ATOM 665 C C . GLY A 1 87 ? 13.733 -0.469 -16.025 1.00 94.69 87 GLY A C 1
ATOM 666 O O . GLY A 1 87 ? 13.657 0.093 -14.930 1.00 94.69 87 GLY A O 1
ATOM 667 N N . GLY A 1 88 ? 12.691 -1.097 -16.566 1.00 96.44 88 GLY A N 1
ATOM 668 C CA . GLY A 1 88 ? 11.416 -1.241 -15.864 1.00 96.44 88 GLY A CA 1
ATOM 669 C C . GLY A 1 88 ? 11.451 -2.286 -14.748 1.00 96.44 88 GLY A C 1
ATOM 670 O O . GLY A 1 88 ? 12.161 -3.285 -14.839 1.00 96.44 88 GLY A O 1
ATOM 671 N N . LYS A 1 89 ? 10.623 -2.090 -13.717 1.00 97.25 89 LYS A N 1
ATOM 672 C CA . LYS A 1 89 ? 10.459 -3.040 -12.603 1.00 97.25 89 LYS A CA 1
ATOM 673 C C . LYS A 1 89 ? 9.384 -4.071 -12.968 1.00 97.25 89 LYS A C 1
ATOM 675 O O . LYS A 1 89 ? 8.277 -3.678 -13.329 1.00 97.25 89 LYS A O 1
ATOM 680 N N . VAL A 1 90 ? 9.706 -5.370 -12.906 1.00 95.56 90 VAL A N 1
ATOM 681 C CA . VAL A 1 90 ? 8.789 -6.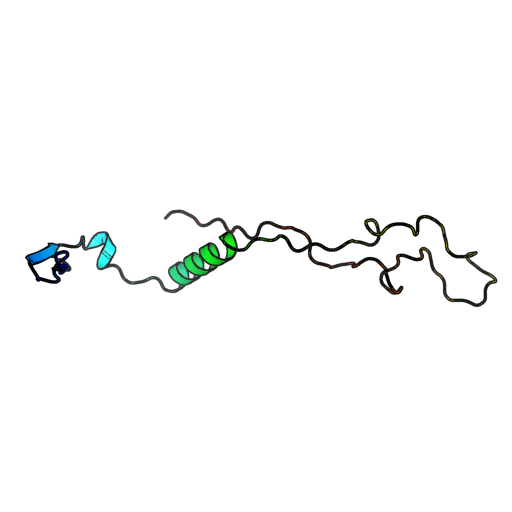454 -13.333 1.00 95.56 90 VAL A CA 1
ATOM 682 C C . VAL A 1 90 ? 7.675 -6.679 -12.312 1.00 95.56 90 VAL A C 1
ATOM 684 O O . VAL A 1 90 ? 6.506 -6.546 -12.651 1.00 95.56 90 VAL A O 1
ATOM 687 N N . PHE A 1 91 ? 8.037 -6.941 -11.056 1.00 95.81 91 PHE A N 1
ATOM 688 C CA . PHE A 1 91 ? 7.099 -7.190 -9.952 1.00 95.81 91 PHE A CA 1
ATOM 689 C C . PHE A 1 91 ? 7.183 -6.088 -8.894 1.00 95.81 91 PHE A C 1
ATOM 691 O O . PHE A 1 91 ? 7.274 -6.338 -7.696 1.00 95.81 91 PHE A O 1
ATOM 698 N N . GLY A 1 92 ? 7.227 -4.838 -9.356 1.00 95.12 92 GLY A N 1
ATOM 699 C CA . GLY A 1 92 ? 7.196 -3.691 -8.458 1.00 95.12 92 GLY A CA 1
ATOM 700 C C . GLY A 1 92 ? 5.788 -3.437 -7.903 1.00 95.12 92 GLY A C 1
ATOM 701 O O . GLY A 1 92 ? 4.801 -3.921 -8.463 1.00 95.12 92 GLY A O 1
ATOM 702 N N . PRO A 1 93 ? 5.662 -2.659 -6.815 1.00 96.94 93 PRO A N 1
ATOM 703 C CA . PRO A 1 93 ? 4.363 -2.309 -6.266 1.00 96.94 93 PRO A CA 1
ATOM 704 C C . PRO A 1 93 ? 3.532 -1.530 -7.292 1.00 96.94 93 PRO A C 1
ATOM 706 O O . PRO A 1 93 ? 4.057 -0.738 -8.087 1.00 96.94 93 PRO A O 1
ATOM 709 N N . LYS A 1 94 ? 2.225 -1.770 -7.243 1.00 96.56 94 LYS A N 1
ATOM 710 C CA . LYS A 1 94 ? 1.188 -1.042 -7.967 1.00 96.56 94 LYS A CA 1
ATOM 711 C C . LYS A 1 94 ? 0.119 -0.601 -6.970 1.00 96.56 94 LYS A C 1
ATOM 713 O O . LYS A 1 94 ? -0.085 -1.332 -5.988 1.00 96.56 94 LYS A O 1
ATOM 718 N N . PRO A 1 95 ? -0.558 0.532 -7.230 1.00 97.38 95 PRO A N 1
ATOM 719 C CA . PRO A 1 95 ? -1.637 0.972 -6.376 1.00 97.38 95 PRO A CA 1
ATOM 720 C C . PRO A 1 95 ? -2.720 -0.094 -6.310 1.00 97.38 95 PRO A C 1
ATOM 722 O O . PRO A 1 95 ? -3.094 -0.655 -7.341 1.00 97.38 95 PRO A O 1
ATOM 725 N N . ARG A 1 96 ? -3.169 -0.412 -5.101 1.00 96.12 96 ARG A N 1
ATOM 726 C CA . ARG A 1 96 ? -4.183 -1.440 -4.870 1.00 96.12 96 ARG A CA 1
ATOM 727 C C . ARG A 1 96 ? -5.019 -1.088 -3.656 1.00 96.12 96 ARG A C 1
ATOM 729 O O . ARG A 1 96 ? -4.541 -0.393 -2.760 1.00 96.12 96 ARG A O 1
ATOM 736 N N . ASP A 1 97 ? -6.218 -1.638 -3.618 1.00 96.44 97 ASP A N 1
ATOM 737 C CA . ASP A 1 97 ? -7.021 -1.649 -2.410 1.00 96.44 97 ASP A CA 1
ATOM 738 C C . ASP A 1 97 ? -6.599 -2.828 -1.518 1.00 96.44 97 ASP A C 1
ATOM 740 O O . ASP A 1 97 ? -6.351 -3.933 -2.006 1.00 96.44 97 ASP A O 1
ATOM 744 N N . PHE A 1 98 ? -6.457 -2.563 -0.221 1.00 96.81 98 PHE A N 1
ATOM 745 C CA . PHE A 1 98 ? -6.179 -3.567 0.808 1.00 96.81 98 PHE A CA 1
ATOM 746 C C . PHE A 1 98 ? -7.437 -3.942 1.596 1.00 96.81 98 PHE A C 1
ATOM 748 O O . PHE A 1 98 ? -7.337 -4.718 2.548 1.00 96.81 98 PHE A O 1
ATOM 755 N N . SER A 1 99 ? -8.599 -3.402 1.215 1.00 95.94 99 SER A N 1
ATOM 756 C CA . SER A 1 99 ? -9.839 -3.622 1.936 1.00 95.94 99 SER A CA 1
ATOM 757 C C . SER A 1 99 ? -10.217 -5.104 2.011 1.00 95.94 99 SER A C 1
ATOM 759 O O . SER A 1 99 ? -10.149 -5.859 1.040 1.00 95.94 99 SER A O 1
ATOM 761 N N . GLN A 1 100 ? -10.609 -5.531 3.208 1.00 95.50 100 GLN A N 1
ATOM 762 C CA . GLN A 1 100 ? -11.098 -6.872 3.493 1.00 95.50 100 GLN A CA 1
ATOM 763 C C . GLN A 1 100 ? -12.554 -6.779 3.939 1.00 95.50 100 GLN A C 1
ATOM 765 O O . GLN A 1 100 ? -12.900 -6.043 4.870 1.00 95.50 100 GLN A O 1
ATOM 770 N N . ARG A 1 101 ? -13.427 -7.530 3.264 1.00 94.94 101 ARG A N 1
ATOM 771 C CA . ARG A 1 101 ? -14.835 -7.630 3.645 1.00 94.94 101 ARG A CA 1
ATOM 772 C C . ARG A 1 101 ? -14.982 -8.654 4.764 1.00 94.94 101 ARG A C 1
ATOM 774 O O . ARG A 1 101 ? -14.524 -9.783 4.631 1.00 94.94 101 ARG A O 1
ATOM 781 N N . MET A 1 102 ? -15.675 -8.262 5.826 1.00 93.00 102 MET A N 1
ATOM 782 C CA . MET A 1 102 ? -16.062 -9.144 6.924 1.00 93.00 102 MET A CA 1
ATOM 783 C C . MET A 1 102 ? -17.595 -9.165 7.028 1.00 93.00 102 MET A C 1
ATOM 785 O O . MET A 1 102 ? -18.214 -8.110 6.833 1.00 93.00 102 MET A O 1
ATOM 789 N N . PRO A 1 103 ? -18.223 -10.331 7.270 1.00 94.88 103 PRO A N 1
ATOM 790 C CA . PRO A 1 103 ? -19.635 -10.409 7.638 1.00 94.88 103 PRO A CA 1
ATOM 791 C C . PRO A 1 103 ? -19.944 -9.553 8.874 1.00 94.88 103 PRO A C 1
ATOM 793 O O . PRO A 1 103 ? -19.052 -9.228 9.652 1.00 94.88 103 PRO A O 1
ATOM 796 N N . LYS A 1 104 ? -21.205 -9.132 9.012 1.00 89.94 104 LYS A N 1
ATOM 797 C CA . LYS A 1 104 ? -21.645 -8.280 10.131 1.00 89.94 104 LYS A CA 1
ATOM 798 C C . LYS A 1 104 ? -21.997 -9.068 11.395 1.00 89.94 104 LYS A C 1
ATOM 800 O O . LYS A 1 104 ? -22.082 -8.452 12.450 1.00 89.94 104 LYS A O 1
ATOM 805 N N . GLN A 1 105 ? -22.292 -10.354 11.234 1.00 79.38 105 GLN A N 1
ATOM 806 C CA . GLN A 1 105 ? -22.679 -11.278 12.296 1.00 79.38 105 GLN A CA 1
ATOM 807 C C . GLN A 1 105 ? -21.456 -12.039 12.781 1.00 79.38 105 GLN A C 1
ATOM 809 O O . GLN A 1 105 ? -20.576 -12.298 11.924 1.00 79.38 105 GLN A O 1
#